Protein AF-A0A957QVJ3-F1 (afdb_monomer)

Radius of gyration: 12.78 Å; Cα contacts (8 Å, |Δi|>4): 67; chains: 1; bounding box: 26×28×32 Å

Solvent-accessible surface area (backbone atoms only — not comparable to full-atom values): 5095 Å² total; per-residue (Å²): 137,89,79,89,70,81,75,77,59,93,56,45,34,60,49,45,53,52,43,42,75,74,67,52,86,80,48,74,47,80,37,60,47,51,56,74,63,45,53,56,51,32,65,69,28,70,50,78,44,80,46,45,62,40,52,66,68,52,52,54,51,51,52,53,58,52,43,76,76,43,94,77,84,88,88,78,91,83,82,119

Foldseek 3Di:
DDDPDDPQDPCLLVVLVVCVVVPNDAFEEEELADPVSQVVSCVVNVHDYYDYNDDPVRVVVVVVVVVVVHDDDDDDPPPD

Sequence (80 aa):
YIAVADALRANAAEMVEQLRANGIKHIVMMTGDNHAAADYIAGQAGIDEVYADLLPEQKLELVKELREQGNVAMIGDGVN

Mean predicted aligned error: 5.58 Å

pLDDT: mean 84.01, std 15.96, range [28.05, 95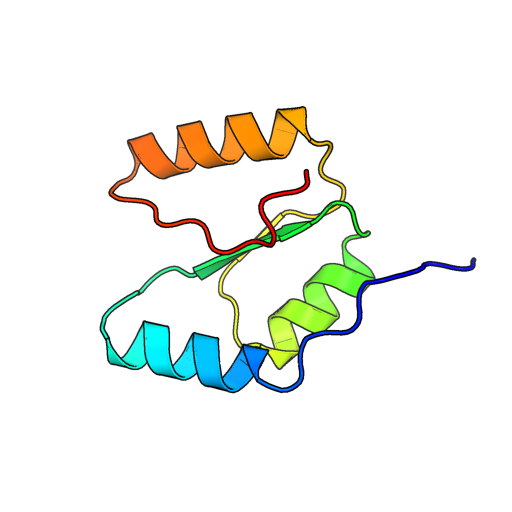.19]

Nearest PDB structures (foldseek):
  7r0i-assembly1_A  TM=9.059E-01  e=6.640E-05  Archaeoglobus fulgidus
  2b8e-assembly2_B  TM=9.281E-01  e=3.460E-04  Archaeoglobus fulgidus
  4hgr-assembly1_D  TM=8.256E-01  e=4.569E-02  Bacteroides thetaiotaomicron VPI-5482
  4hgq-assembly2_G  TM=7.172E-01  e=7.922E-02  Bacteroides thetaiotaomicron VPI-5482
  1k1e-assembly5_H  TM=6.353E-01  e=1.282E-01  Haemophilus influenzae Rd KW20

Structure (mmCIF, N/CA/C/O backbone):
data_AF-A0A957QVJ3-F1
#
_entry.id   AF-A0A957QVJ3-F1
#
loop_
_atom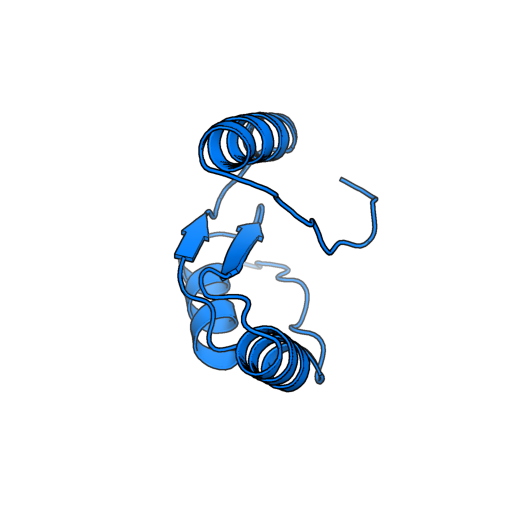_site.group_PDB
_atom_site.id
_atom_site.type_symbol
_atom_site.label_atom_id
_atom_site.label_alt_id
_atom_site.label_comp_id
_atom_site.label_asym_id
_atom_site.label_entity_id
_atom_site.label_seq_id
_atom_site.pdbx_PDB_ins_code
_atom_site.Cartn_x
_atom_site.Cartn_y
_atom_site.Cartn_z
_atom_site.occupancy
_atom_site.B_iso_or_equiv
_atom_site.auth_seq_id
_atom_site.auth_comp_id
_atom_site.auth_asym_id
_atom_site.auth_atom_id
_atom_site.pdbx_PDB_model_num
ATOM 1 N N . TYR A 1 1 ? 14.565 -1.696 -21.090 1.00 35.03 1 TYR A N 1
ATOM 2 C CA . TYR A 1 1 ? 14.189 -1.102 -19.795 1.00 35.03 1 TYR A CA 1
ATOM 3 C C . TYR A 1 1 ? 14.511 -2.143 -18.737 1.00 35.03 1 TYR A C 1
ATOM 5 O O . TYR A 1 1 ? 13.993 -3.245 -18.852 1.00 35.03 1 TYR A O 1
ATOM 13 N N . ILE A 1 2 ? 15.434 -1.870 -17.814 1.00 28.05 2 ILE A N 1
ATOM 14 C CA . ILE A 1 2 ? 15.701 -2.750 -16.665 1.00 28.05 2 ILE A CA 1
ATOM 15 C C . ILE A 1 2 ? 15.070 -2.035 -15.472 1.00 28.05 2 ILE A C 1
ATOM 17 O O . ILE A 1 2 ? 15.566 -0.988 -15.072 1.00 28.05 2 ILE A O 1
ATOM 21 N N . ALA A 1 3 ? 13.939 -2.542 -14.986 1.00 33.72 3 ALA A N 1
ATOM 22 C CA . ALA A 1 3 ? 13.348 -2.122 -13.722 1.00 33.72 3 ALA A CA 1
ATOM 23 C C . ALA A 1 3 ? 13.769 -3.150 -12.667 1.00 33.72 3 ALA A C 1
ATOM 25 O O . ALA A 1 3 ? 1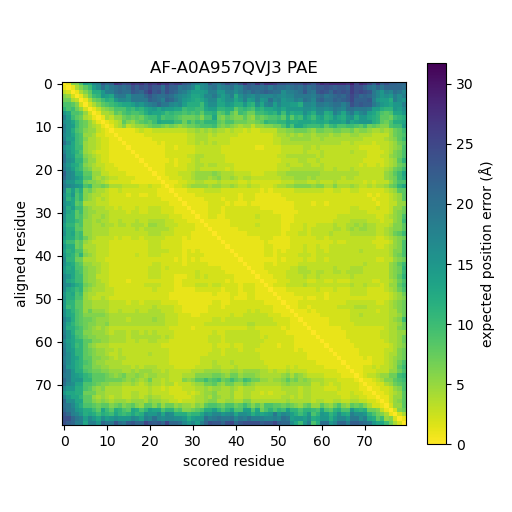3.593 -4.349 -12.884 1.00 33.72 3 ALA A O 1
ATOM 26 N N . VAL A 1 4 ? 14.373 -2.696 -11.572 1.00 36.19 4 VAL A N 1
ATOM 27 C CA . VAL A 1 4 ? 14.664 -3.540 -10.410 1.00 36.19 4 VAL A CA 1
ATOM 28 C C . VAL A 1 4 ? 13.498 -3.339 -9.456 1.00 36.19 4 VAL A C 1
ATOM 30 O O . VAL A 1 4 ? 13.532 -2.427 -8.645 1.00 36.19 4 VAL A O 1
ATOM 33 N N . ALA A 1 5 ? 12.445 -4.133 -9.631 1.00 50.75 5 ALA A N 1
ATOM 34 C CA . ALA A 1 5 ? 11.380 -4.217 -8.641 1.00 50.75 5 ALA A CA 1
ATOM 35 C C . ALA A 1 5 ? 11.857 -5.146 -7.522 1.00 50.75 5 ALA A C 1
ATOM 37 O O . ALA A 1 5 ? 12.381 -6.232 -7.806 1.00 50.75 5 ALA A O 1
ATOM 38 N N . ASP A 1 6 ? 11.682 -4.734 -6.269 1.00 57.88 6 ASP A N 1
ATOM 39 C CA . ASP A 1 6 ? 11.874 -5.641 -5.143 1.00 57.88 6 ASP A CA 1
ATOM 40 C C . ASP A 1 6 ? 10.924 -6.831 -5.312 1.00 57.88 6 ASP A C 1
ATOM 42 O O . ASP A 1 6 ? 9.719 -6.679 -5.530 1.00 57.88 6 ASP A O 1
ATOM 46 N N . ALA A 1 7 ? 11.473 -8.044 -5.267 1.00 60.00 7 ALA A N 1
ATOM 47 C CA . ALA A 1 7 ? 10.654 -9.238 -5.381 1.00 60.00 7 ALA A CA 1
ATOM 48 C C . ALA A 1 7 ? 9.660 -9.272 -4.214 1.00 60.00 7 ALA A C 1
ATOM 50 O O . ALA A 1 7 ? 10.049 -9.139 -3.049 1.00 60.00 7 ALA A O 1
ATOM 51 N N . LEU A 1 8 ? 8.380 -9.491 -4.527 1.00 66.00 8 LEU A N 1
ATOM 52 C CA . LEU A 1 8 ? 7.356 -9.690 -3.512 1.00 66.00 8 LEU A CA 1
ATOM 53 C C . LEU A 1 8 ? 7.816 -10.795 -2.555 1.00 66.00 8 LEU A C 1
ATOM 55 O O . LEU A 1 8 ? 8.154 -11.902 -2.985 1.00 66.00 8 LEU A O 1
ATOM 59 N N . ARG A 1 9 ? 7.850 -10.499 -1.250 1.00 71.06 9 ARG A N 1
ATOM 60 C CA . ARG A 1 9 ? 8.183 -11.524 -0.257 1.00 71.06 9 ARG A CA 1
ATOM 61 C C . ARG A 1 9 ? 7.179 -12.667 -0.391 1.00 71.06 9 ARG A C 1
ATOM 63 O O . ARG A 1 9 ? 5.980 -12.422 -0.481 1.00 71.06 9 ARG A O 1
ATOM 70 N N . ALA A 1 10 ? 7.662 -13.910 -0.370 1.00 72.88 10 ALA A N 1
ATOM 71 C CA . ALA A 1 10 ? 6.835 -15.099 -0.607 1.00 72.88 10 ALA A CA 1
ATOM 72 C C . ALA A 1 10 ? 5.608 -15.205 0.324 1.00 72.88 10 ALA A C 1
ATOM 74 O O . ALA A 1 10 ? 4.630 -15.857 -0.018 1.00 72.88 10 ALA A O 1
ATOM 75 N N . ASN A 1 11 ? 5.651 -14.546 1.483 1.00 77.81 11 ASN A N 1
ATOM 76 C CA . ASN A 1 11 ? 4.593 -14.522 2.488 1.00 77.81 11 ASN A CA 1
ATOM 77 C C . ASN A 1 11 ? 3.669 -13.289 2.415 1.00 77.81 11 ASN A C 1
ATOM 79 O O . ASN A 1 11 ? 2.856 -13.094 3.315 1.00 77.81 11 ASN A O 1
ATOM 83 N N . ALA A 1 12 ? 3.790 -12.424 1.403 1.00 83.44 12 ALA A N 1
ATOM 84 C CA . ALA A 1 12 ? 3.028 -11.175 1.349 1.00 83.44 12 ALA A CA 1
ATOM 85 C C . ALA A 1 12 ? 1.516 -11.401 1.203 1.00 83.44 12 ALA A C 1
ATOM 87 O O . ALA A 1 12 ? 0.742 -10.766 1.914 1.00 83.44 12 ALA A O 1
ATOM 88 N N . ALA A 1 13 ? 1.099 -12.330 0.338 1.00 89.50 13 ALA A N 1
ATOM 89 C CA . ALA A 1 13 ? -0.314 -12.673 0.169 1.00 89.50 13 ALA A CA 1
ATOM 90 C C . ALA A 1 13 ? -0.916 -13.240 1.466 1.00 89.50 13 ALA A C 1
ATOM 92 O O . ALA A 1 13 ? -1.955 -12.778 1.928 1.00 89.50 13 ALA A O 1
ATOM 93 N N . GLU A 1 14 ? -0.205 -14.169 2.115 1.00 91.44 14 GLU A N 1
ATOM 94 C CA . GLU A 1 14 ? -0.621 -14.742 3.400 1.00 91.44 14 GLU A CA 1
ATOM 95 C C . GLU A 1 14 ? -0.744 -13.663 4.489 1.00 91.44 14 GLU A C 1
ATOM 97 O O . GLU A 1 14 ? -1.708 -13.642 5.251 1.00 91.44 14 GLU A O 1
ATOM 102 N N . MET A 1 15 ? 0.202 -12.721 4.545 1.00 88.25 15 MET A N 1
ATOM 103 C CA . MET A 1 15 ? 0.140 -11.595 5.478 1.00 88.25 15 MET A CA 1
ATOM 104 C C . MET A 1 15 ? -1.108 -10.737 5.240 1.00 88.25 15 MET A C 1
ATOM 106 O O . MET A 1 15 ? -1.797 -10.387 6.198 1.00 88.25 15 MET A O 1
ATOM 110 N N . VAL A 1 16 ? -1.414 -10.399 3.985 1.00 92.12 16 VAL A N 1
ATOM 111 C CA . VAL A 1 16 ? -2.608 -9.617 3.634 1.00 92.12 16 VAL A CA 1
ATOM 112 C C . VAL A 1 16 ? -3.883 -10.356 4.046 1.00 92.12 16 VAL A C 1
ATOM 114 O O . VAL A 1 16 ? -4.757 -9.757 4.675 1.00 92.12 16 VAL A O 1
ATOM 117 N N . GLU A 1 17 ? -3.976 -11.659 3.778 1.00 93.62 17 GLU A N 1
ATOM 118 C CA . GLU A 1 17 ? -5.104 -12.485 4.220 1.00 93.62 17 GLU A CA 1
ATOM 119 C C . GLU A 1 17 ? -5.263 -12.479 5.745 1.00 93.62 17 GLU A C 1
ATOM 121 O O . GLU A 1 17 ? -6.369 -12.276 6.254 1.00 93.62 17 GLU A O 1
ATOM 126 N N . GLN A 1 18 ? -4.167 -12.632 6.493 1.00 92.94 18 GLN A N 1
ATOM 127 C CA . GLN A 1 18 ? -4.194 -12.580 7.954 1.00 92.94 18 GLN A CA 1
ATOM 128 C C . GLN A 1 18 ? -4.628 -11.203 8.471 1.00 92.94 18 GLN A C 1
ATOM 130 O O . GLN A 1 18 ? -5.439 -11.127 9.396 1.00 92.94 18 GLN A O 1
ATOM 135 N N . LEU A 1 19 ? -4.144 -10.105 7.881 1.00 91.81 19 LEU A N 1
ATOM 136 C CA . LEU A 1 19 ? -4.571 -8.752 8.256 1.00 91.81 19 LEU A CA 1
ATOM 137 C C . LEU A 1 19 ? -6.080 -8.573 8.050 1.00 91.81 19 LEU A C 1
ATOM 139 O O . LEU A 1 19 ? -6.769 -8.065 8.939 1.00 91.81 19 LEU A O 1
ATOM 143 N N . ARG A 1 20 ? -6.616 -9.063 6.927 1.00 92.50 20 ARG A N 1
ATOM 144 C CA . ARG A 1 20 ? -8.061 -9.042 6.660 1.00 92.50 20 ARG A CA 1
ATOM 145 C C . ARG A 1 20 ? -8.847 -9.881 7.658 1.00 92.50 20 ARG A C 1
ATOM 147 O O . ARG A 1 20 ? -9.854 -9.407 8.182 1.00 92.50 20 ARG A O 1
ATOM 154 N N . ALA A 1 21 ? -8.377 -11.088 7.973 1.00 95.19 21 ALA A N 1
ATOM 155 C CA . ALA A 1 21 ? -9.002 -11.954 8.974 1.00 95.19 21 ALA A CA 1
ATOM 156 C C . ALA A 1 21 ? -9.050 -11.303 10.371 1.00 95.19 21 ALA A C 1
ATOM 158 O O . ALA A 1 21 ? -9.974 -11.559 11.140 1.00 95.19 21 ALA A O 1
ATOM 159 N N . ASN A 1 22 ? -8.100 -10.413 10.676 1.00 94.12 22 ASN A N 1
ATOM 160 C CA . ASN A 1 22 ? -8.060 -9.624 11.910 1.00 94.12 22 ASN A CA 1
ATOM 161 C C . ASN A 1 22 ? -8.849 -8.300 11.833 1.00 94.12 22 ASN A C 1
ATOM 163 O O . ASN A 1 22 ? -8.798 -7.492 12.759 1.00 94.12 22 ASN A O 1
ATOM 167 N N . GLY A 1 23 ? -9.608 -8.070 10.757 1.00 92.56 23 GLY A N 1
ATOM 168 C CA . GLY A 1 23 ? -10.523 -6.937 10.629 1.00 92.56 23 GLY A CA 1
ATOM 169 C C . GLY A 1 23 ? -9.929 -5.682 9.988 1.00 92.56 23 GLY A C 1
ATOM 170 O O . GLY A 1 23 ? -10.607 -4.652 9.967 1.00 92.56 23 GLY A O 1
ATOM 171 N N . ILE A 1 24 ? -8.713 -5.745 9.434 1.00 92.00 24 ILE A N 1
ATOM 172 C CA . ILE A 1 24 ? -8.163 -4.653 8.622 1.00 92.00 24 ILE A CA 1
ATOM 173 C C . ILE A 1 24 ? -8.876 -4.647 7.267 1.00 92.00 24 ILE A C 1
ATOM 175 O O . ILE A 1 24 ? -8.788 -5.599 6.494 1.00 92.00 24 ILE A O 1
ATOM 179 N N . LYS A 1 25 ? -9.633 -3.580 7.000 1.00 88.31 25 LYS A N 1
ATOM 180 C C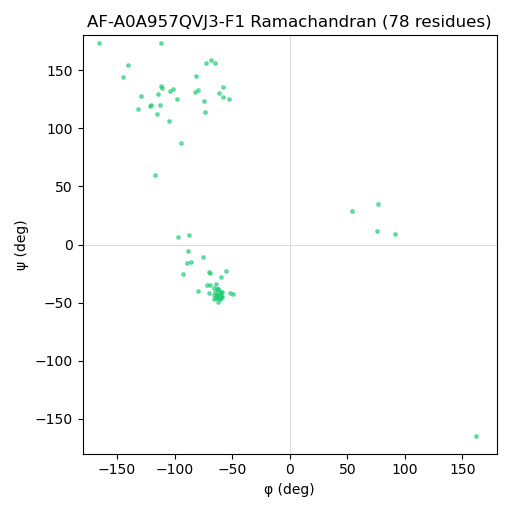A . LYS A 1 25 ? -10.526 -3.498 5.832 1.00 88.31 25 LYS A CA 1
ATOM 181 C C . LYS A 1 25 ? -9.892 -2.859 4.603 1.00 88.31 25 LYS A C 1
ATOM 183 O O . LYS A 1 25 ? -10.363 -3.125 3.506 1.00 88.31 25 LYS A O 1
ATOM 188 N N . HIS A 1 26 ? -8.892 -2.007 4.805 1.00 93.19 26 HIS A N 1
ATOM 189 C CA . HIS A 1 26 ? -8.262 -1.219 3.751 1.00 93.19 26 HIS A CA 1
ATOM 190 C C . HIS A 1 26 ? -6.751 -1.359 3.873 1.00 93.19 26 HIS A C 1
ATOM 192 O O . HIS A 1 26 ? -6.168 -1.030 4.908 1.00 93.19 26 HIS A O 1
ATOM 198 N N . ILE A 1 27 ? -6.147 -1.939 2.842 1.00 93.75 27 ILE A N 1
ATOM 199 C CA . ILE A 1 27 ? -4.721 -2.224 2.751 1.00 93.75 27 ILE A CA 1
ATOM 200 C C . ILE A 1 27 ? -4.197 -1.505 1.514 1.00 93.75 27 ILE A C 1
ATOM 202 O O . ILE A 1 27 ? -4.622 -1.785 0.393 1.00 93.75 27 ILE A O 1
ATOM 206 N N . VAL A 1 28 ? -3.259 -0.592 1.740 1.00 93.31 28 VAL A N 1
ATOM 207 C CA . VAL A 1 28 ? -2.676 0.279 0.718 1.00 93.31 28 VAL A CA 1
ATOM 208 C C . VAL A 1 28 ? -1.21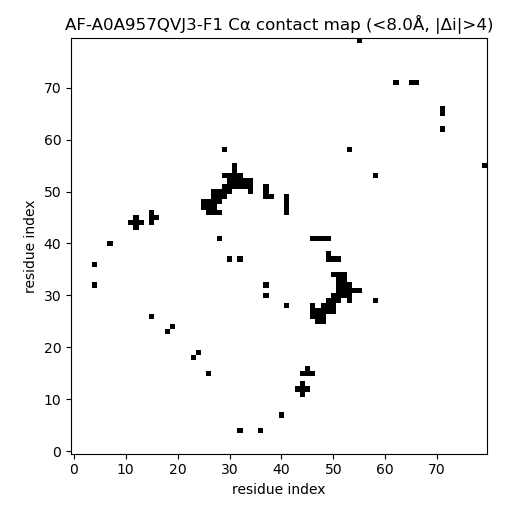6 -0.107 0.498 1.00 93.31 28 VAL A C 1
ATOM 210 O O . VAL A 1 28 ? -0.475 -0.303 1.464 1.00 93.31 28 VAL A O 1
ATOM 213 N N . MET A 1 29 ? -0.781 -0.178 -0.759 1.00 92.56 29 MET A N 1
ATOM 214 C CA . MET A 1 29 ? 0.632 -0.282 -1.119 1.00 92.56 29 MET A CA 1
ATOM 215 C C . MET A 1 29 ? 1.179 1.071 -1.565 1.00 92.56 29 MET A C 1
ATOM 217 O O . MET A 1 29 ? 0.584 1.743 -2.401 1.00 92.56 29 MET A O 1
ATOM 221 N N . MET A 1 30 ? 2.352 1.433 -1.047 1.00 91.50 30 MET A N 1
ATOM 222 C CA . MET A 1 30 ? 3.104 2.621 -1.448 1.00 91.50 30 MET A CA 1
ATOM 223 C C . MET A 1 30 ? 4.476 2.192 -1.966 1.00 91.50 30 MET A C 1
ATOM 225 O O . MET A 1 30 ? 5.252 1.593 -1.221 1.00 91.50 30 MET A O 1
ATOM 229 N N . THR A 1 31 ? 4.803 2.506 -3.218 1.00 89.06 31 THR A N 1
ATOM 230 C CA . THR A 1 31 ? 6.088 2.139 -3.829 1.00 89.06 31 THR A CA 1
ATOM 231 C C . THR A 1 31 ? 6.651 3.256 -4.708 1.00 89.06 31 THR A C 1
ATOM 233 O O . THR A 1 31 ? 5.917 4.107 -5.201 1.00 89.06 31 THR A O 1
ATOM 236 N N . GLY A 1 32 ? 7.978 3.264 -4.865 1.00 89.81 32 GLY A N 1
ATOM 237 C CA . GLY A 1 32 ? 8.673 4.098 -5.852 1.00 89.81 32 GLY A CA 1
ATOM 238 C C . GLY A 1 32 ? 8.807 3.416 -7.218 1.00 89.81 32 GLY A C 1
ATOM 239 O O . GLY A 1 32 ? 9.287 4.037 -8.161 1.00 89.81 32 GLY A O 1
ATOM 240 N N . ASP A 1 33 ? 8.401 2.146 -7.325 1.00 90.44 33 ASP A N 1
ATOM 241 C CA . ASP A 1 33 ? 8.330 1.433 -8.597 1.00 90.44 33 ASP A CA 1
ATOM 242 C C . ASP A 1 33 ? 7.234 2.007 -9.490 1.00 90.44 33 ASP A C 1
ATOM 244 O O . ASP A 1 33 ? 6.270 2.603 -9.014 1.00 90.44 33 ASP A O 1
ATOM 248 N N . ASN A 1 34 ? 7.351 1.749 -10.790 1.00 92.12 34 ASN A N 1
ATOM 249 C CA . ASN A 1 34 ? 6.321 2.138 -11.744 1.00 92.12 34 ASN A CA 1
ATOM 250 C C . ASN A 1 34 ? 5.000 1.392 -11.512 1.00 92.12 34 ASN A C 1
ATOM 252 O O . ASN A 1 34 ? 4.975 0.255 -11.029 1.00 92.12 34 ASN A O 1
ATOM 256 N N . HIS A 1 35 ? 3.911 2.009 -11.968 1.00 93.00 35 HIS A N 1
ATOM 257 C CA . HIS A 1 35 ? 2.561 1.449 -11.873 1.00 93.00 35 HIS A CA 1
ATOM 258 C C . HIS A 1 35 ? 2.437 -0.003 -12.358 1.00 93.00 35 HIS A C 1
ATOM 260 O O . HIS A 1 35 ? 1.813 -0.814 -11.686 1.00 93.00 35 HIS A O 1
ATOM 266 N N . ALA A 1 36 ? 3.060 -0.377 -13.482 1.00 92.12 36 ALA A N 1
ATOM 267 C CA . ALA A 1 36 ? 2.900 -1.726 -14.030 1.00 92.12 36 ALA A CA 1
ATOM 268 C C . ALA A 1 36 ? 3.468 -2.817 -13.104 1.00 92.12 36 ALA A C 1
ATOM 270 O O . ALA A 1 36 ? 2.861 -3.876 -12.944 1.00 92.12 36 ALA A O 1
ATOM 271 N N . ALA A 1 37 ? 4.628 -2.565 -12.492 1.00 89.31 37 ALA A N 1
ATOM 272 C CA . ALA A 1 37 ? 5.209 -3.471 -11.506 1.00 89.31 37 ALA A CA 1
ATOM 273 C C . ALA A 1 37 ? 4.391 -3.479 -10.206 1.00 89.31 37 ALA A C 1
ATOM 275 O O . ALA A 1 37 ? 4.130 -4.544 -9.643 1.00 89.31 37 ALA A O 1
ATOM 276 N N . ALA A 1 38 ? 3.950 -2.299 -9.767 1.00 91.25 38 ALA A N 1
ATOM 277 C CA . ALA A 1 38 ? 3.178 -2.130 -8.549 1.00 91.25 38 ALA A CA 1
ATOM 278 C C . ALA A 1 38 ? 1.826 -2.869 -8.616 1.00 91.25 38 ALA A C 1
ATOM 280 O O . ALA A 1 38 ? 1.513 -3.676 -7.743 1.00 91.25 38 ALA A O 1
ATOM 281 N N . ASP A 1 39 ? 1.063 -2.679 -9.691 1.00 92.62 39 ASP A N 1
ATOM 282 C CA . ASP A 1 39 ? -0.244 -3.313 -9.883 1.00 92.62 39 ASP A CA 1
ATOM 283 C C . ASP A 1 39 ? -0.128 -4.839 -9.971 1.00 92.62 39 ASP A C 1
ATOM 285 O O . ASP A 1 39 ? -0.949 -5.570 -9.412 1.00 92.62 39 ASP A O 1
ATOM 289 N N . TYR A 1 40 ? 0.924 -5.338 -10.630 1.00 91.06 40 TYR A N 1
ATOM 290 C CA . TYR A 1 40 ? 1.199 -6.772 -10.703 1.00 91.06 40 TYR A CA 1
ATOM 291 C C . TYR A 1 40 ? 1.417 -7.376 -9.310 1.00 91.06 40 TYR A C 1
ATOM 293 O O . TYR A 1 40 ? 0.828 -8.406 -8.978 1.00 91.06 40 TYR A O 1
ATOM 301 N N . ILE A 1 41 ? 2.230 -6.721 -8.479 1.00 88.31 41 I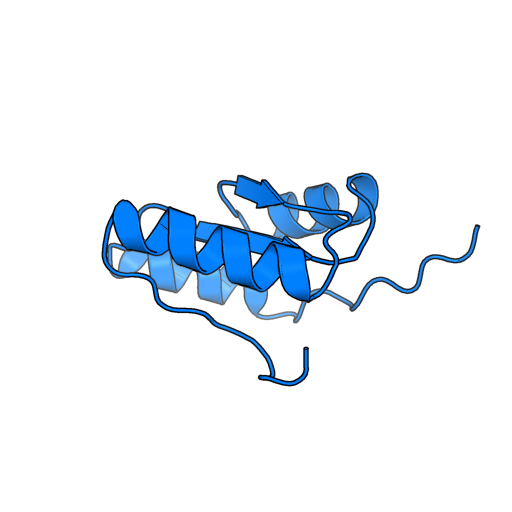LE A N 1
ATOM 302 C CA . ILE A 1 41 ? 2.510 -7.160 -7.109 1.00 88.31 41 ILE A CA 1
ATOM 303 C C . ILE A 1 41 ? 1.254 -7.073 -6.234 1.00 88.31 41 ILE A C 1
ATOM 305 O O . ILE A 1 41 ? 0.923 -8.030 -5.529 1.00 88.31 41 ILE A O 1
ATOM 309 N N . ALA A 1 42 ? 0.530 -5.957 -6.301 1.00 91.81 42 ALA A N 1
ATOM 310 C CA . ALA A 1 42 ? -0.694 -5.743 -5.538 1.00 91.81 42 ALA A CA 1
ATOM 311 C C . ALA A 1 42 ? -1.770 -6.784 -5.862 1.00 91.81 42 ALA A C 1
ATOM 313 O O . ALA A 1 42 ? -2.401 -7.319 -4.948 1.00 91.81 42 ALA A O 1
ATOM 314 N N . GLY A 1 43 ? -1.922 -7.129 -7.143 1.00 92.69 43 GLY A N 1
ATOM 315 C CA . GLY A 1 43 ? -2.840 -8.172 -7.589 1.00 92.69 43 GLY A CA 1
ATOM 316 C C . GLY A 1 43 ? -2.494 -9.553 -7.031 1.00 92.69 43 GLY A C 1
ATOM 317 O O . GLY A 1 43 ? -3.393 -10.295 -6.645 1.00 92.69 43 GLY A O 1
ATOM 318 N N . GLN A 1 44 ? -1.205 -9.895 -6.928 1.00 90.81 44 GLN A N 1
ATOM 319 C CA . GLN A 1 44 ? -0.779 -11.162 -6.319 1.00 90.81 44 GLN A CA 1
ATOM 320 C C . GLN A 1 44 ? -0.969 -11.196 -4.802 1.00 90.81 44 GLN A C 1
ATOM 322 O O . GLN A 1 44 ? -1.262 -12.254 -4.248 1.00 90.81 44 GLN A O 1
ATOM 327 N N . ALA A 1 45 ? -0.790 -10.059 -4.130 1.00 90.56 45 ALA A N 1
ATOM 328 C CA . ALA A 1 45 ? -0.909 -9.960 -2.681 1.00 90.56 45 ALA A CA 1
ATOM 329 C C . ALA A 1 45 ? -2.350 -9.721 -2.192 1.00 90.56 45 ALA A C 1
ATOM 331 O O . ALA A 1 45 ? -2.611 -9.897 -1.008 1.00 90.56 45 ALA A O 1
ATOM 332 N N . GLY A 1 46 ? -3.285 -9.330 -3.064 1.00 92.50 46 GLY A N 1
ATOM 333 C CA . GLY A 1 46 ? -4.671 -9.027 -2.687 1.00 92.50 46 GLY A CA 1
ATOM 334 C C . GLY A 1 46 ? -4.839 -7.660 -2.013 1.00 92.50 46 GLY A C 1
ATOM 335 O O . GLY A 1 46 ? -5.641 -7.524 -1.087 1.00 92.50 46 GLY A O 1
ATOM 336 N N . ILE A 1 47 ? -4.058 -6.668 -2.442 1.00 93.94 47 ILE A N 1
ATOM 337 C CA . ILE A 1 47 ? -4.053 -5.291 -1.918 1.00 93.94 47 ILE A CA 1
ATOM 338 C C . ILE A 1 47 ? -5.198 -4.472 -2.541 1.00 93.94 47 ILE A C 1
ATOM 340 O O . ILE A 1 47 ? -5.533 -4.677 -3.705 1.00 93.94 47 ILE A O 1
ATOM 344 N N . ASP A 1 48 ? -5.802 -3.560 -1.768 1.00 93.00 48 ASP A N 1
ATOM 345 C CA . ASP A 1 48 ? -6.970 -2.776 -2.204 1.00 93.00 48 ASP A CA 1
ATOM 346 C C . ASP A 1 48 ? -6.595 -1.594 -3.104 1.00 93.00 48 ASP A C 1
ATOM 348 O O . ASP A 1 48 ? -7.305 -1.285 -4.059 1.00 93.00 48 ASP A O 1
ATOM 352 N N . GLU A 1 49 ? -5.500 -0.912 -2.774 1.00 94.69 49 GLU A N 1
ATOM 353 C CA . GLU A 1 49 ? -5.132 0.359 -3.390 1.00 94.69 49 GLU A CA 1
ATOM 354 C C . GLU A 1 49 ? -3.616 0.489 -3.537 1.00 94.69 49 GLU A C 1
ATOM 356 O O . GLU A 1 49 ? -2.849 0.035 -2.684 1.00 94.69 49 GLU A O 1
ATOM 361 N N . VAL A 1 50 ? -3.183 1.110 -4.635 1.00 94.6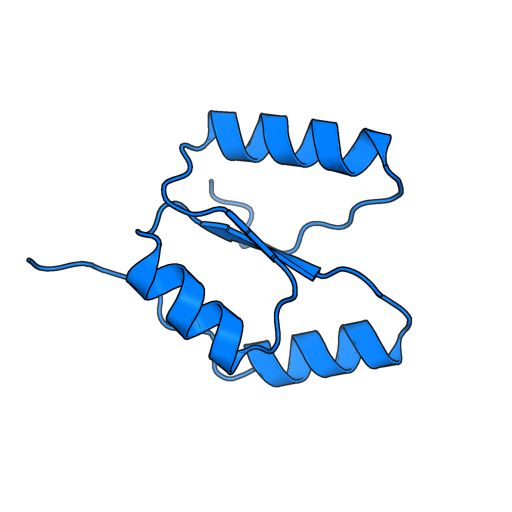2 50 VAL A N 1
ATOM 362 C CA . VAL A 1 50 ? -1.774 1.221 -5.015 1.00 94.62 50 VAL A CA 1
ATOM 363 C C . VAL A 1 50 ? -1.431 2.667 -5.327 1.00 94.62 50 VAL A C 1
ATOM 365 O O . VAL A 1 50 ? -2.044 3.290 -6.191 1.00 94.62 50 VAL A O 1
ATOM 368 N N . TYR A 1 51 ? -0.381 3.157 -4.678 1.00 94.88 51 TYR A N 1
ATOM 369 C CA . TYR A 1 51 ? 0.297 4.395 -5.024 1.00 94.88 51 TYR A CA 1
ATOM 370 C C . TYR A 1 51 ? 1.723 4.060 -5.464 1.00 94.88 51 TYR A C 1
ATOM 372 O O . TYR A 1 51 ? 2.540 3.577 -4.674 1.00 94.88 51 TYR A O 1
ATOM 380 N N . ALA A 1 52 ? 1.991 4.280 -6.745 1.00 94.19 52 ALA A N 1
ATOM 381 C CA . ALA A 1 52 ? 3.253 3.979 -7.409 1.00 94.19 52 ALA A CA 1
ATOM 382 C C . ALA A 1 52 ? 3.980 5.271 -7.811 1.00 94.19 52 ALA A C 1
ATOM 384 O O . ALA A 1 52 ? 3.443 6.368 -7.648 1.00 94.19 52 ALA A O 1
ATOM 385 N N . ASP A 1 53 ? 5.211 5.135 -8.309 1.00 94.25 53 ASP A N 1
ATOM 386 C CA . ASP A 1 53 ? 6.078 6.243 -8.727 1.00 94.25 53 ASP A CA 1
ATOM 387 C C . ASP A 1 53 ? 6.283 7.310 -7.623 1.00 94.25 53 ASP A C 1
ATOM 389 O O . ASP A 1 53 ? 6.508 8.490 -7.901 1.00 94.25 53 ASP A O 1
ATOM 393 N N . LEU A 1 54 ? 6.210 6.902 -6.346 1.00 92.25 54 LEU A N 1
ATOM 394 C CA . LEU A 1 54 ? 6.316 7.810 -5.206 1.00 92.25 54 LEU A CA 1
ATOM 395 C C . LEU A 1 54 ? 7.766 8.132 -4.836 1.00 92.25 54 LEU A C 1
ATOM 397 O O . LEU A 1 54 ? 8.578 7.242 -4.560 1.00 92.25 54 LEU A O 1
ATOM 401 N N . LEU A 1 55 ? 8.037 9.424 -4.674 1.00 91.19 55 LEU A N 1
ATOM 402 C CA . LEU A 1 55 ? 9.208 9.938 -3.969 1.00 91.19 55 LEU A CA 1
ATOM 403 C C . LEU A 1 55 ? 9.070 9.739 -2.445 1.00 91.19 55 LEU A C 1
ATOM 405 O O . LEU A 1 55 ? 7.944 9.660 -1.938 1.00 91.19 55 LEU A O 1
ATOM 409 N N . PRO A 1 56 ? 10.182 9.693 -1.682 1.00 86.62 56 PRO A N 1
ATOM 410 C CA . PRO A 1 56 ? 10.140 9.553 -0.222 1.00 86.62 56 PRO A CA 1
ATOM 411 C C . PRO A 1 56 ? 9.235 10.584 0.468 1.00 86.62 56 PRO A C 1
ATOM 413 O O . PRO A 1 56 ? 8.436 10.236 1.337 1.00 86.62 56 PRO A O 1
ATOM 416 N N . GLU A 1 57 ? 9.277 11.844 0.033 1.00 90.06 57 GLU A N 1
ATOM 417 C CA . GLU A 1 57 ? 8.459 12.918 0.601 1.00 90.06 57 GLU A CA 1
ATOM 418 C C . GLU A 1 57 ? 6.965 12.687 0.345 1.00 90.06 57 GLU A C 1
ATOM 420 O O . GLU A 1 57 ? 6.136 12.929 1.221 1.00 90.06 57 GLU A O 1
ATOM 425 N N . GLN A 1 58 ? 6.615 12.161 -0.831 1.00 92.38 58 GLN A N 1
ATOM 426 C CA . GLN A 1 58 ? 5.228 11.869 -1.194 1.00 92.38 58 GLN A CA 1
ATOM 427 C C . GLN A 1 58 ? 4.660 10.709 -0.374 1.00 92.38 58 GLN A C 1
ATOM 429 O O . GLN A 1 58 ? 3.490 10.749 -0.001 1.00 92.38 58 GLN A O 1
ATOM 434 N N . LYS A 1 59 ? 5.483 9.709 -0.027 1.00 89.62 59 LYS A N 1
ATOM 435 C CA . LYS A 1 59 ? 5.076 8.642 0.904 1.00 89.62 59 LYS A CA 1
ATOM 436 C C . LYS A 1 59 ? 4.720 9.219 2.274 1.00 89.62 59 LYS A C 1
ATOM 438 O O . LYS A 1 59 ? 3.717 8.823 2.863 1.00 89.62 59 LYS A O 1
ATOM 443 N N . LEU A 1 60 ? 5.513 10.172 2.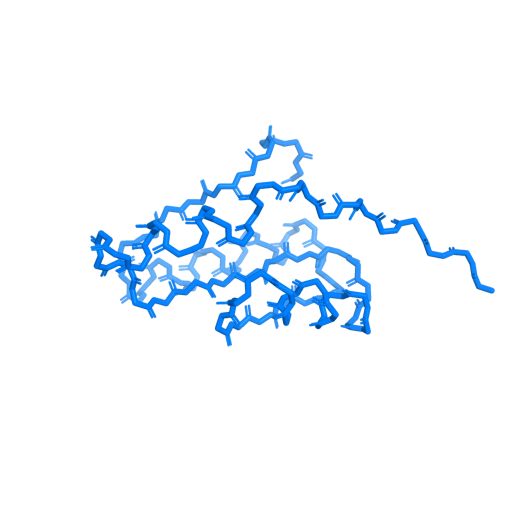774 1.00 89.44 60 LEU A N 1
ATOM 444 C CA . LEU A 1 60 ? 5.239 10.835 4.051 1.00 89.44 60 LEU A CA 1
ATOM 445 C C . LEU A 1 60 ? 3.929 11.628 4.024 1.00 89.44 60 LEU A C 1
ATOM 447 O O . LEU A 1 60 ? 3.159 11.538 4.981 1.00 89.44 60 LEU A O 1
ATOM 451 N N . GLU A 1 61 ? 3.680 12.401 2.966 1.00 93.31 61 GLU A N 1
ATOM 452 C CA . GLU A 1 61 ? 2.427 13.155 2.837 1.00 93.31 61 GLU A CA 1
ATOM 453 C C . GLU A 1 61 ? 1.216 12.222 2.750 1.00 93.31 61 GLU A C 1
ATOM 455 O O . GLU A 1 61 ? 0.264 12.394 3.508 1.00 93.31 61 GLU A O 1
ATOM 460 N N . LEU A 1 62 ? 1.298 11.151 1.958 1.00 92.06 62 LEU A N 1
ATOM 461 C CA . LEU A 1 62 ? 0.228 10.160 1.858 1.00 92.06 62 LEU A CA 1
ATOM 462 C C . LEU A 1 62 ? -0.090 9.503 3.211 1.00 92.06 62 LEU A C 1
ATOM 464 O O . LEU A 1 62 ? -1.252 9.340 3.574 1.00 92.06 62 LEU A O 1
ATOM 468 N N . VAL A 1 63 ? 0.927 9.172 4.014 1.00 89.88 63 VAL A N 1
ATOM 469 C CA . VAL A 1 63 ? 0.700 8.648 5.372 1.00 89.88 63 VAL A CA 1
ATOM 470 C C . VAL A 1 63 ? -0.021 9.670 6.252 1.00 89.88 63 VAL A C 1
ATOM 472 O O . VAL A 1 63 ? -0.875 9.278 7.047 1.00 89.88 63 VAL A O 1
ATOM 475 N N . LYS A 1 64 ? 0.290 10.968 6.145 1.00 91.62 64 LYS A N 1
ATOM 476 C CA . LYS A 1 64 ? -0.431 12.006 6.901 1.00 91.62 64 LYS A CA 1
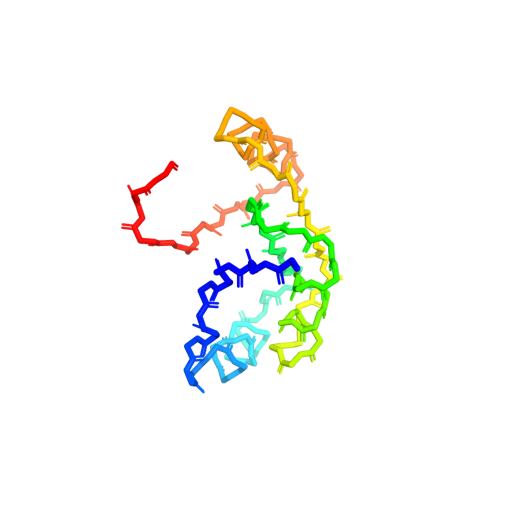ATOM 477 C C . LYS A 1 64 ? -1.893 12.079 6.469 1.00 91.62 64 LYS A C 1
ATOM 479 O O . LYS A 1 64 ? -2.755 12.053 7.339 1.00 91.62 64 LYS A O 1
ATOM 484 N N . GLU A 1 65 ? -2.160 12.080 5.167 1.00 92.62 65 GLU A N 1
ATOM 485 C CA . GLU A 1 65 ? -3.519 12.097 4.614 1.00 92.62 65 GLU A CA 1
ATOM 486 C C . GLU A 1 65 ? -4.333 10.873 5.062 1.00 92.62 65 GLU A C 1
ATOM 488 O O . GLU A 1 65 ? -5.465 11.005 5.527 1.00 92.62 65 GLU A O 1
ATOM 493 N N . LEU A 1 66 ? -3.747 9.672 5.018 1.00 90.94 66 LEU A N 1
ATOM 494 C CA . LEU A 1 66 ? -4.404 8.448 5.492 1.00 90.94 66 LEU A CA 1
ATOM 495 C C . LEU A 1 66 ? -4.674 8.488 7.005 1.00 90.94 66 LEU A C 1
ATOM 497 O O . LEU A 1 66 ? -5.694 7.981 7.473 1.00 90.94 66 LEU A O 1
ATOM 501 N N . ARG A 1 67 ? -3.794 9.123 7.788 1.00 90.44 67 ARG A N 1
ATOM 502 C CA . ARG A 1 67 ? -3.980 9.293 9.239 1.00 90.44 67 ARG A CA 1
ATOM 503 C C . ARG A 1 67 ? -5.113 10.248 9.598 1.00 90.44 67 ARG A C 1
ATOM 505 O O . ARG A 1 67 ? -5.664 10.127 10.690 1.00 90.44 67 ARG A O 1
ATOM 512 N N . GLU A 1 68 ? -5.477 11.171 8.715 1.00 93.06 68 GLU A N 1
ATOM 513 C CA . GLU A 1 68 ? -6.669 12.008 8.904 1.00 93.06 68 GLU A CA 1
ATOM 514 C C . GLU A 1 68 ? -7.963 11.196 8.752 1.00 93.06 68 GLU A C 1
ATOM 516 O O . GLU A 1 68 ? -8.991 11.547 9.331 1.00 93.06 68 GLU A O 1
ATOM 521 N N . GLN A 1 69 ? -7.907 10.074 8.029 1.00 87.44 69 GLN A N 1
ATOM 522 C CA . GLN A 1 69 ? -9.047 9.189 7.782 1.00 87.44 69 GLN A CA 1
ATOM 523 C C . GLN A 1 69 ? -9.210 8.107 8.864 1.00 87.44 69 GLN A C 1
ATOM 525 O O . GLN A 1 69 ? -10.277 7.500 8.977 1.00 87.44 69 GLN A O 1
ATOM 530 N N . GLY A 1 70 ? -8.184 7.867 9.688 1.00 87.06 70 GLY A N 1
ATOM 531 C CA . GLY A 1 70 ? -8.249 6.910 10.788 1.00 87.06 70 GLY A CA 1
ATOM 532 C C . GLY A 1 70 ? -6.890 6.469 11.327 1.00 87.06 70 GLY A C 1
ATOM 533 O O . GLY A 1 70 ? -5.847 7.069 11.077 1.00 87.06 70 GLY A O 1
ATOM 534 N N . ASN A 1 71 ? -6.899 5.382 12.101 1.00 88.31 71 ASN A N 1
ATOM 535 C CA . ASN A 1 71 ? -5.669 4.796 12.627 1.00 88.31 71 ASN A CA 1
ATOM 536 C C . ASN A 1 71 ? -4.921 4.057 11.514 1.00 88.31 71 ASN A C 1
ATOM 538 O O . ASN A 1 71 ? -5.456 3.122 10.923 1.00 88.31 71 ASN A O 1
ATOM 542 N N . VAL A 1 72 ? -3.667 4.442 11.287 1.00 88.81 72 VAL A N 1
ATOM 543 C CA . VAL A 1 72 ? -2.792 3.834 10.279 1.00 88.81 72 VAL A CA 1
ATOM 544 C C . VAL A 1 72 ? -1.671 3.068 10.970 1.00 88.81 72 VAL A C 1
ATOM 546 O O . VAL A 1 72 ? -1.030 3.583 11.887 1.00 88.81 72 VAL A O 1
ATOM 549 N N . ALA A 1 73 ? -1.412 1.852 10.497 1.00 87.44 73 ALA A N 1
ATOM 550 C CA . ALA A 1 73 ? -0.204 1.098 10.799 1.00 87.44 73 ALA A CA 1
ATOM 551 C C . ALA A 1 73 ? 0.591 0.928 9.502 1.00 87.44 73 ALA A C 1
ATOM 553 O O . ALA A 1 73 ? 0.036 0.513 8.487 1.00 87.44 73 ALA A O 1
ATOM 554 N N . MET A 1 74 ? 1.881 1.254 9.536 1.00 85.44 74 MET A N 1
ATOM 555 C CA . MET A 1 74 ? 2.772 1.106 8.389 1.00 85.44 74 MET A CA 1
ATOM 556 C C . MET A 1 74 ? 3.665 -0.116 8.593 1.00 85.44 74 MET A C 1
ATOM 558 O O . MET A 1 74 ? 4.268 -0.281 9.653 1.00 85.44 74 MET A O 1
ATOM 562 N N . ILE A 1 75 ? 3.758 -0.956 7.563 1.00 80.25 75 ILE A N 1
ATOM 563 C CA . ILE A 1 75 ? 4.653 -2.113 7.518 1.00 80.25 75 ILE A CA 1
ATOM 564 C C . ILE A 1 75 ? 5.700 -1.826 6.443 1.00 80.25 75 ILE A C 1
ATOM 566 O O . ILE A 1 75 ? 5.359 -1.625 5.282 1.00 80.25 75 ILE A O 1
ATOM 570 N N . GLY A 1 76 ? 6.969 -1.795 6.836 1.00 75.38 76 GLY A N 1
ATOM 571 C CA . GLY A 1 76 ? 8.101 -1.540 5.950 1.00 75.38 76 GLY A CA 1
ATOM 572 C C . GLY A 1 76 ? 9.411 -1.926 6.626 1.00 75.38 76 GLY A C 1
ATOM 573 O O . GLY A 1 76 ? 9.434 -2.281 7.804 1.00 75.38 76 GLY A O 1
ATOM 574 N N . ASP A 1 77 ? 10.508 -1.868 5.884 1.00 70.31 77 ASP A N 1
ATOM 575 C CA . ASP A 1 77 ? 11.862 -2.073 6.408 1.00 70.31 77 ASP A CA 1
ATOM 576 C C . ASP A 1 77 ? 12.391 -0.869 7.211 1.00 70.31 77 ASP A C 1
ATOM 578 O O . ASP A 1 77 ? 13.396 -0.993 7.909 1.00 70.31 77 ASP A O 1
ATOM 582 N N . GLY A 1 78 ? 11.692 0.271 7.167 1.00 53.84 78 GLY A N 1
ATOM 583 C CA . GLY A 1 78 ? 12.056 1.492 7.889 1.00 53.84 78 GLY A CA 1
ATOM 584 C C . GLY A 1 78 ? 13.223 2.249 7.254 1.00 53.84 78 GLY A C 1
ATOM 585 O O . GLY A 1 78 ? 13.761 3.160 7.881 1.00 53.84 78 GLY A O 1
ATOM 586 N N . VAL A 1 79 ? 13.616 1.876 6.033 1.00 52.22 79 VAL A N 1
ATOM 587 C CA . VAL A 1 79 ? 14.751 2.455 5.312 1.00 52.22 79 VAL A CA 1
ATOM 588 C C . VAL A 1 79 ? 14.244 3.121 4.037 1.00 52.22 79 VAL A C 1
ATOM 590 O O . VAL A 1 79 ? 14.623 2.681 2.967 1.00 52.22 79 VAL A O 1
ATOM 593 N N . ASN A 1 80 ? 13.350 4.115 4.120 1.00 50.12 80 ASN A N 1
ATOM 594 C CA . ASN A 1 80 ? 13.011 5.029 3.010 1.00 50.12 80 ASN A CA 1
ATOM 595 C C . ASN A 1 80 ? 12.178 6.219 3.489 1.00 50.12 80 ASN A C 1
ATOM 597 O O . ASN A 1 80 ? 11.067 5.974 4.011 1.00 50.12 80 ASN A O 1
#

Secondary structure (DSSP, 8-state):
----PPPPPTTHHHHHHHHHHTT----EEE-SS-HHHHHHHHHHHT-SEEE-S--HHHHHHHHHHHHHHS-----S-S--